Protein AF-A0A6G7ZK66-F1 (afdb_monomer_lite)

Organism: NCBI:txid2714944

Foldseek 3Di:
DDLVVLVVLLVVLCVQLVVDPDPVSNVVSVVSNVVSVVVNVCVVCVDPPPCPPPPPDPPPPDDDDDDD

Sequence (68 aa):
MDLNHLYHRHQIALHMAGKAGSEPGRAAHLALAEGYAAQIRAARNPAPAADRPDPGLVVAIRTVEIVA

Structure (mmCIF, N/CA/C/O backbone):
data_AF-A0A6G7ZK66-F1
#
_entry.id   AF-A0A6G7ZK66-F1
#
loop_
_atom_site.group_PDB
_atom_site.id
_atom_site.type_symbol
_atom_site.label_atom_id
_atom_site.label_alt_id
_atom_site.label_comp_id
_atom_site.label_asym_id
_atom_site.label_entity_id
_atom_site.label_seq_id
_atom_site.pdbx_PDB_ins_code
_atom_site.Cartn_x
_atom_site.Cartn_y
_atom_site.Cartn_z
_atom_site.occupancy
_atom_site.B_iso_or_equiv
_atom_site.auth_seq_id
_atom_site.auth_comp_id
_atom_site.auth_asym_id
_atom_site.auth_atom_id
_atom_site.pdbx_PDB_model_num
ATOM 1 N N . MET A 1 1 ? 11.927 5.128 -6.048 1.00 73.62 1 MET A N 1
ATOM 2 C CA . MET A 1 1 ? 11.883 4.734 -4.623 1.00 73.62 1 MET A CA 1
ATOM 3 C C . MET A 1 1 ? 12.184 3.248 -4.563 1.00 73.62 1 MET A C 1
ATOM 5 O O . MET A 1 1 ? 11.698 2.545 -5.440 1.00 73.62 1 MET A O 1
ATOM 9 N N . ASP A 1 2 ? 13.014 2.789 -3.625 1.00 91.06 2 ASP A N 1
ATOM 10 C CA . ASP A 1 2 ? 13.387 1.370 -3.564 1.00 91.06 2 ASP A CA 1
ATOM 11 C C . ASP A 1 2 ? 12.202 0.478 -3.159 1.00 91.06 2 ASP A C 1
ATOM 13 O O . ASP A 1 2 ? 11.299 0.900 -2.426 1.00 91.06 2 ASP A O 1
ATOM 17 N N . LEU A 1 3 ? 12.221 -0.766 -3.635 1.00 93.25 3 LEU A N 1
ATOM 18 C CA . LEU A 1 3 ? 11.165 -1.740 -3.411 1.00 93.25 3 LEU A CA 1
ATOM 19 C C . LEU A 1 3 ? 10.972 -2.049 -1.915 1.00 93.25 3 LEU A C 1
ATOM 21 O O . LEU A 1 3 ? 9.832 -2.185 -1.467 1.00 93.25 3 LEU A O 1
ATOM 25 N N . ASN A 1 4 ? 12.047 -2.079 -1.119 1.00 95.88 4 ASN A N 1
ATOM 26 C CA . ASN A 1 4 ? 11.965 -2.301 0.326 1.00 95.88 4 ASN A CA 1
ATOM 27 C C . ASN A 1 4 ? 11.201 -1.171 1.034 1.00 95.88 4 ASN A C 1
ATOM 29 O O . ASN A 1 4 ? 10.342 -1.413 1.883 1.00 95.88 4 ASN A O 1
ATOM 33 N N . HIS A 1 5 ? 11.448 0.080 0.635 1.00 96.06 5 HIS A N 1
ATOM 34 C CA . HIS A 1 5 ? 10.724 1.224 1.186 1.00 96.06 5 HIS A CA 1
ATOM 35 C C . HIS A 1 5 ? 9.224 1.151 0.869 1.00 96.06 5 HIS A C 1
ATOM 37 O O . HIS A 1 5 ? 8.392 1.415 1.739 1.00 96.06 5 HIS A O 1
ATOM 43 N N . LEU A 1 6 ? 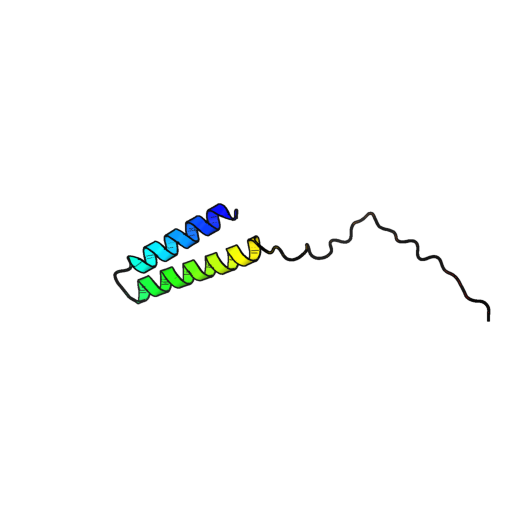8.865 0.764 -0.359 1.00 96.31 6 LEU A N 1
ATOM 44 C CA . LEU A 1 6 ? 7.465 0.609 -0.758 1.00 96.31 6 LEU A CA 1
ATOM 45 C C . LEU A 1 6 ? 6.755 -0.477 0.059 1.00 96.31 6 LEU A C 1
ATOM 47 O O . LEU A 1 6 ? 5.640 -0.247 0.529 1.00 96.31 6 LEU A O 1
ATOM 51 N N . TYR A 1 7 ? 7.407 -1.620 0.293 1.00 97.44 7 TYR A N 1
ATOM 52 C CA . TYR A 1 7 ? 6.861 -2.667 1.159 1.00 97.44 7 TYR A CA 1
ATOM 53 C C . TYR A 1 7 ? 6.672 -2.190 2.594 1.00 97.44 7 TYR A C 1
ATOM 55 O O . TYR A 1 7 ? 5.601 -2.392 3.168 1.00 97.44 7 TYR A O 1
ATOM 63 N N . HIS A 1 8 ? 7.666 -1.497 3.153 1.00 98.06 8 HIS A N 1
ATOM 64 C CA . HIS A 1 8 ? 7.565 -0.962 4.504 1.00 98.06 8 HIS A CA 1
ATOM 65 C C . HIS A 1 8 ? 6.369 -0.004 4.634 1.00 98.06 8 HIS A C 1
ATOM 67 O O . HIS A 1 8 ? 5.576 -0.112 5.576 1.00 98.06 8 HIS A O 1
ATOM 73 N N . A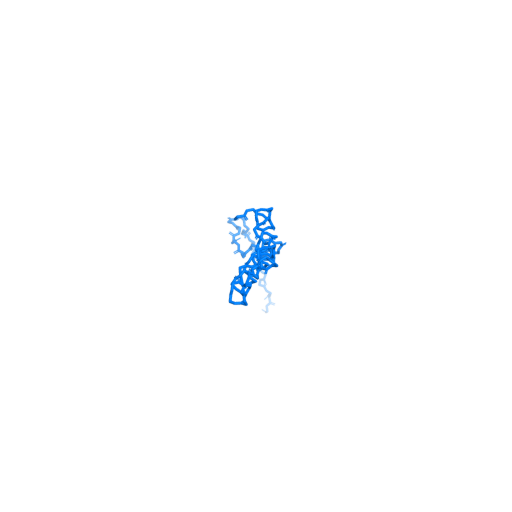RG A 1 9 ? 6.197 0.921 3.685 1.00 97.81 9 ARG A N 1
ATOM 74 C CA . ARG A 1 9 ? 5.081 1.879 3.694 1.00 97.81 9 ARG A CA 1
ATOM 75 C C . ARG A 1 9 ? 3.728 1.199 3.497 1.00 97.81 9 ARG A C 1
ATOM 77 O O . ARG A 1 9 ? 2.771 1.569 4.175 1.00 97.81 9 ARG A O 1
ATOM 84 N N . HIS A 1 10 ? 3.657 0.188 2.634 1.00 97.88 10 HIS A N 1
ATOM 85 C CA . HIS A 1 10 ? 2.457 -0.625 2.444 1.00 97.88 10 HIS A CA 1
ATOM 86 C C . HIS A 1 10 ? 2.036 -1.333 3.744 1.00 97.88 10 HIS A C 1
ATOM 88 O O . HIS A 1 10 ? 0.878 -1.238 4.148 1.00 97.88 10 HIS A O 1
ATOM 94 N N . GLN A 1 11 ? 2.981 -1.960 4.453 1.00 98.25 11 GLN A N 1
ATOM 95 C CA . GLN A 1 11 ? 2.718 -2.620 5.737 1.00 98.25 11 GLN A CA 1
ATOM 96 C C . GLN A 1 11 ? 2.256 -1.640 6.820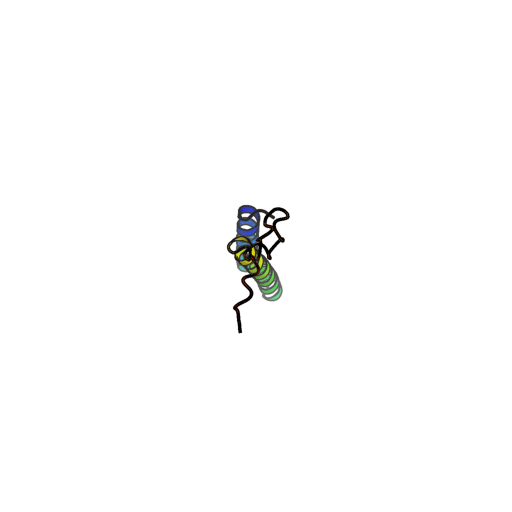 1.00 98.25 11 GLN A C 1
ATOM 98 O O . GLN A 1 11 ? 1.297 -1.935 7.533 1.00 98.25 11 GLN A O 1
ATOM 103 N N . ILE A 1 12 ? 2.883 -0.460 6.925 1.00 98.31 12 ILE A N 1
ATOM 104 C CA . ILE A 1 12 ? 2.432 0.582 7.861 1.00 98.31 12 ILE A CA 1
ATOM 105 C C . ILE A 1 12 ? 0.992 0.990 7.542 1.00 98.31 12 ILE A C 1
ATOM 107 O O . ILE A 1 12 ? 0.173 1.074 8.452 1.00 98.31 12 ILE A O 1
ATOM 111 N N . ALA A 1 13 ? 0.671 1.242 6.271 1.00 97.00 13 ALA A N 1
ATOM 112 C CA . 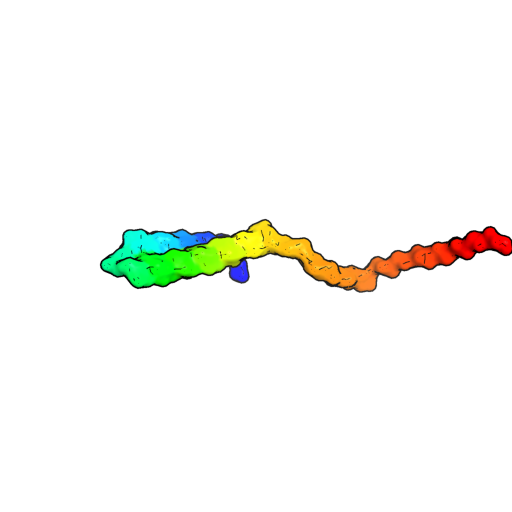ALA A 1 13 ? -0.665 1.675 5.877 1.00 97.00 13 ALA A CA 1
ATOM 113 C C . ALA A 1 13 ? -1.735 0.638 6.260 1.00 97.00 13 ALA A C 1
ATOM 115 O O . ALA A 1 13 ? -2.740 0.998 6.869 1.00 97.00 13 ALA A O 1
ATOM 116 N N . LEU A 1 14 ? -1.482 -0.652 6.013 1.00 98.44 14 LEU A N 1
ATOM 117 C CA . LEU A 1 14 ? -2.379 -1.732 6.439 1.00 98.44 14 LEU A CA 1
ATOM 118 C C . LEU A 1 14 ? -2.502 -1.829 7.965 1.00 98.44 14 LEU A C 1
ATOM 120 O O . LEU A 1 14 ? -3.605 -1.967 8.491 1.00 98.44 14 LEU A O 1
ATOM 124 N N . HIS A 1 15 ? -1.387 -1.712 8.689 1.00 98.12 15 HIS A N 1
ATOM 125 C CA . HIS A 1 15 ? -1.397 -1.729 10.150 1.00 98.12 15 HIS A CA 1
ATOM 126 C C . HIS A 1 15 ? -2.228 -0.572 10.727 1.00 98.12 15 HIS A C 1
ATOM 128 O O . HIS A 1 15 ? -3.021 -0.768 11.647 1.00 98.12 15 HIS A O 1
ATOM 134 N N . MET A 1 16 ? -2.093 0.627 10.157 1.00 97.94 16 MET A N 1
ATOM 135 C CA . MET A 1 16 ? -2.860 1.801 10.573 1.00 97.94 16 MET A CA 1
ATOM 136 C C . MET A 1 16 ? -4.340 1.691 10.206 1.00 97.94 16 MET A C 1
ATOM 138 O O . MET A 1 16 ? -5.177 2.099 11.005 1.00 97.94 16 MET A O 1
ATOM 142 N N . ALA A 1 17 ? -4.683 1.074 9.070 1.00 97.69 17 ALA A N 1
ATOM 143 C CA . ALA A 1 17 ? -6.073 0.767 8.732 1.00 97.69 17 ALA A CA 1
ATOM 144 C C . ALA A 1 17 ? -6.731 -0.130 9.795 1.00 97.69 17 ALA A C 1
ATOM 146 O O . ALA A 1 17 ? -7.857 0.135 10.204 1.00 97.69 17 ALA A O 1
ATOM 147 N N . GLY A 1 18 ? -6.013 -1.143 10.298 1.00 97.06 18 GLY A N 1
ATOM 148 C CA . GLY A 1 18 ? -6.497 -2.018 11.374 1.00 97.06 18 GLY A CA 1
ATOM 149 C C . GLY A 1 18 ? -6.624 -1.333 12.741 1.00 97.06 18 GLY A C 1
ATOM 150 O O . GLY A 1 18 ? -7.394 -1.789 13.581 1.00 97.06 18 GLY A O 1
ATOM 151 N N . LYS A 1 19 ? -5.894 -0.234 12.967 1.00 97.56 19 LYS A N 1
ATOM 152 C CA . LYS A 1 19 ? -5.940 0.562 14.208 1.00 97.56 19 LYS A CA 1
ATOM 153 C C . LYS A 1 19 ? -6.855 1.781 14.127 1.00 97.56 19 LYS A C 1
ATOM 155 O O . LYS A 1 19 ? -7.019 2.477 15.128 1.00 97.56 19 LYS A O 1
ATOM 160 N N . ALA A 1 20 ? -7.405 2.084 12.955 1.00 95.69 20 ALA A N 1
ATOM 161 C CA . ALA A 1 20 ? -8.248 3.250 12.774 1.00 95.69 20 ALA A CA 1
ATOM 162 C C . ALA A 1 20 ? -9.534 3.101 13.597 1.00 95.69 20 ALA A C 1
ATOM 164 O O . ALA A 1 20 ? -10.283 2.144 13.433 1.00 95.69 20 ALA A O 1
ATOM 165 N N . GLY A 1 21 ? -9.808 4.076 14.466 1.00 95.69 21 GLY A N 1
ATOM 166 C CA . GLY A 1 21 ? -11.028 4.106 15.279 1.00 95.69 21 GLY A CA 1
ATOM 167 C C . GLY A 1 21 ? -12.281 4.545 14.514 1.00 95.69 21 GLY A C 1
ATOM 168 O O . GLY A 1 21 ? -13.341 4.682 15.115 1.00 95.69 21 GLY A O 1
ATOM 169 N N . SER A 1 22 ? -12.167 4.821 13.212 1.00 96.31 22 SER A N 1
ATOM 170 C CA . SER A 1 22 ? -13.269 5.289 12.375 1.00 96.31 22 SER A CA 1
ATOM 171 C C . SER A 1 22 ? -13.199 4.698 10.969 1.00 96.31 22 SER A C 1
ATOM 173 O O . SER A 1 22 ? -12.116 4.496 10.413 1.00 96.31 22 SER A O 1
ATOM 175 N N . GLU A 1 23 ? -14.369 4.463 10.373 1.00 97.12 23 GLU A N 1
ATOM 176 C CA . GLU A 1 23 ? -14.488 3.967 8.996 1.00 97.12 23 GLU A CA 1
ATOM 177 C C . GLU A 1 23 ? -13.813 4.887 7.962 1.00 97.12 23 GLU A C 1
ATOM 179 O O . GLU A 1 23 ? -13.034 4.380 7.153 1.00 97.12 23 GLU A O 1
ATOM 184 N N . PRO A 1 24 ? -13.986 6.227 8.003 1.00 97.31 24 PRO A N 1
ATOM 185 C CA . PRO A 1 24 ? -13.271 7.115 7.086 1.00 97.31 24 PRO A CA 1
ATOM 186 C C . PRO A 1 24 ? -11.746 7.030 7.237 1.00 97.31 24 PRO A C 1
ATOM 188 O O . PRO A 1 24 ? -11.024 7.035 6.241 1.00 97.31 24 PRO A O 1
ATOM 191 N N . GLY A 1 25 ? -11.244 6.911 8.473 1.00 96.31 25 GLY A N 1
ATOM 192 C CA . GLY A 1 25 ? -9.813 6.752 8.736 1.00 96.31 25 GLY A CA 1
ATOM 193 C C . GLY A 1 25 ? -9.273 5.426 8.199 1.00 96.31 25 GLY A C 1
ATOM 194 O O . GLY A 1 25 ? -8.219 5.391 7.562 1.00 96.31 25 GLY A O 1
ATOM 195 N N . ARG A 1 26 ? -10.032 4.340 8.383 1.00 97.81 26 ARG A N 1
ATOM 196 C CA . ARG A 1 26 ? -9.712 3.027 7.816 1.00 97.81 26 ARG A CA 1
ATOM 197 C C . ARG A 1 26 ? -9.644 3.088 6.292 1.00 97.81 26 ARG A C 1
ATOM 199 O O . ARG A 1 26 ? -8.651 2.647 5.716 1.00 97.81 26 ARG A O 1
ATOM 206 N N . ALA A 1 27 ? -1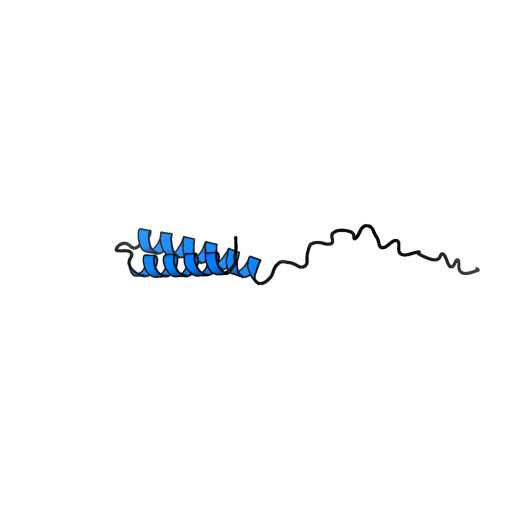0.652 3.678 5.650 1.00 98.06 27 ALA A N 1
ATOM 207 C CA . ALA A 1 27 ? -10.715 3.821 4.197 1.00 98.06 27 ALA A CA 1
ATOM 208 C C . ALA A 1 27 ? -9.530 4.630 3.642 1.00 98.06 27 ALA A C 1
ATOM 210 O O . ALA A 1 27 ? -8.911 4.219 2.662 1.00 98.06 27 ALA A O 1
ATOM 211 N N . ALA A 1 28 ? -9.151 5.728 4.302 1.00 97.88 28 ALA A N 1
ATOM 212 C CA . ALA A 1 28 ? -7.999 6.532 3.900 1.00 97.88 28 ALA A CA 1
ATOM 213 C C . ALA A 1 28 ? -6.682 5.734 3.947 1.00 97.88 28 ALA A C 1
ATOM 215 O O . ALA A 1 28 ? -5.877 5.792 3.016 1.00 97.88 28 ALA A O 1
ATOM 216 N N . HIS A 1 29 ? -6.463 4.949 5.004 1.00 97.81 29 HIS A N 1
ATOM 217 C CA . HIS A 1 29 ? -5.273 4.104 5.114 1.00 97.81 29 HIS A CA 1
ATOM 218 C C . HIS A 1 29 ? -5.254 2.957 4.094 1.00 97.81 29 HIS A C 1
ATOM 220 O O . HIS A 1 29 ? -4.189 2.634 3.566 1.00 97.81 29 HIS A O 1
ATOM 226 N N . LEU A 1 30 ? -6.414 2.383 3.765 1.00 98.19 30 LEU A N 1
ATOM 227 C CA . LEU A 1 30 ? -6.528 1.372 2.711 1.00 98.19 30 LEU A CA 1
ATOM 228 C C . LEU A 1 30 ? -6.212 1.953 1.328 1.00 98.19 30 LEU A C 1
ATOM 230 O O . LEU A 1 30 ? -5.412 1.366 0.603 1.00 98.19 30 LEU A O 1
ATOM 234 N N . ALA A 1 31 ? -6.723 3.143 1.005 1.00 98.00 31 ALA A N 1
ATOM 235 C CA . ALA A 1 31 ? -6.403 3.825 -0.251 1.00 98.00 31 ALA A CA 1
ATOM 236 C C . ALA A 1 31 ? -4.889 4.090 -0.396 1.00 98.00 31 ALA A C 1
ATOM 238 O O . ALA A 1 31 ? -4.311 3.918 -1.471 1.00 98.00 31 ALA A O 1
ATOM 239 N N . LEU A 1 32 ? -4.206 4.440 0.703 1.00 97.50 32 LEU A N 1
ATOM 240 C CA . LEU A 1 32 ? -2.742 4.550 0.713 1.00 97.50 32 LEU A CA 1
ATOM 241 C C . LEU A 1 32 ? -2.061 3.198 0.458 1.00 97.50 32 LEU A C 1
ATOM 243 O O . LEU A 1 32 ? -1.116 3.125 -0.331 1.00 97.50 32 LEU A O 1
ATOM 247 N N . ALA A 1 33 ? -2.527 2.126 1.104 1.00 98.19 33 ALA A N 1
ATOM 248 C CA . ALA A 1 33 ? -1.988 0.784 0.904 1.00 98.19 33 ALA A CA 1
ATOM 249 C C . ALA A 1 33 ? -2.127 0.326 -0.558 1.00 98.19 33 ALA A C 1
ATOM 251 O O . ALA A 1 33 ? -1.172 -0.230 -1.109 1.00 98.19 33 ALA A O 1
ATOM 252 N N . GLU A 1 34 ? -3.259 0.613 -1.202 1.00 97.94 34 GLU A N 1
ATOM 253 C CA . GLU A 1 34 ? -3.495 0.348 -2.625 1.00 97.94 34 GLU A CA 1
ATOM 254 C C . GLU A 1 34 ? -2.535 1.131 -3.529 1.00 97.94 34 GLU A C 1
ATOM 256 O O . GLU A 1 34 ? -1.939 0.556 -4.446 1.00 97.94 34 GLU A O 1
ATOM 261 N N . GLY A 1 35 ? -2.306 2.415 -3.234 1.00 97.56 35 GLY A N 1
ATOM 262 C CA . GLY A 1 35 ? -1.333 3.241 -3.951 1.00 97.56 35 GLY A CA 1
ATOM 263 C C . GLY A 1 35 ? 0.094 2.687 -3.868 1.00 97.56 35 GLY A C 1
ATOM 264 O O . GLY A 1 35 ? 0.818 2.664 -4.868 1.00 97.56 35 GLY A O 1
ATOM 265 N N . TYR A 1 36 ? 0.502 2.173 -2.704 1.00 97.69 36 TYR A N 1
ATOM 266 C CA . TYR A 1 36 ? 1.787 1.483 -2.568 1.00 97.69 36 TYR A CA 1
ATOM 267 C C . TYR A 1 36 ? 1.805 0.140 -3.308 1.00 97.69 36 TYR A C 1
ATOM 269 O O . TYR A 1 36 ? 2.798 -0.175 -3.959 1.00 97.69 36 TYR A O 1
ATOM 277 N N . ALA A 1 37 ? 0.710 -0.625 -3.297 1.00 96.81 37 ALA A N 1
ATOM 278 C CA . ALA A 1 37 ? 0.612 -1.886 -4.034 1.00 96.81 37 ALA A CA 1
ATOM 279 C C . ALA A 1 37 ? 0.724 -1.686 -5.557 1.00 96.81 37 ALA A C 1
ATOM 281 O O . ALA A 1 37 ? 1.347 -2.493 -6.251 1.00 96.81 37 ALA A O 1
ATOM 282 N N . ALA A 1 38 ? 0.166 -0.600 -6.100 1.00 95.81 38 ALA A N 1
ATOM 283 C CA . ALA A 1 38 ? 0.350 -0.222 -7.501 1.00 95.81 38 ALA A CA 1
ATOM 284 C C . ALA A 1 38 ? 1.827 0.060 -7.827 1.00 95.81 38 ALA A C 1
ATOM 286 O O . ALA A 1 38 ? 2.358 -0.485 -8.794 1.00 95.81 38 ALA A O 1
ATOM 287 N N . GLN A 1 39 ? 2.513 0.828 -6.978 1.00 94.94 39 GLN A N 1
ATOM 288 C CA . GLN A 1 39 ? 3.938 1.128 -7.149 1.00 94.94 39 GLN A CA 1
ATOM 289 C C . GLN A 1 39 ? 4.822 -0.119 -7.015 1.00 94.94 39 GLN A C 1
ATOM 291 O O . GLN A 1 39 ? 5.749 -0.291 -7.799 1.00 94.94 39 GLN A O 1
ATOM 296 N N . ILE A 1 40 ? 4.512 -1.026 -6.082 1.00 95.06 40 ILE A N 1
ATOM 297 C CA . ILE A 1 40 ? 5.202 -2.318 -5.936 1.00 95.06 40 ILE A CA 1
ATOM 298 C C . ILE A 1 40 ? 5.068 -3.142 -7.219 1.00 95.06 40 ILE A C 1
ATOM 300 O O . ILE A 1 40 ? 6.057 -3.689 -7.700 1.00 95.06 40 ILE A O 1
ATOM 304 N N . ARG A 1 41 ? 3.863 -3.224 -7.800 1.00 94.44 41 ARG A N 1
ATOM 305 C CA . ARG A 1 41 ? 3.642 -3.944 -9.065 1.00 94.44 41 ARG A CA 1
ATOM 306 C C . ARG A 1 41 ? 4.468 -3.347 -10.204 1.00 94.44 41 ARG A C 1
ATOM 308 O O . ARG A 1 41 ? 5.139 -4.100 -10.902 1.00 94.44 41 ARG A O 1
ATOM 315 N N . ALA A 1 42 ? 4.474 -2.021 -10.335 1.00 91.62 42 ALA A N 1
ATOM 316 C CA . ALA A 1 42 ? 5.270 -1.323 -11.343 1.00 91.62 42 ALA A CA 1
ATOM 317 C C . ALA A 1 42 ? 6.784 -1.521 -11.144 1.00 91.62 42 ALA A C 1
ATOM 319 O O . ALA A 1 42 ? 7.516 -1.705 -12.108 1.00 91.62 42 ALA A O 1
ATOM 320 N N . ALA A 1 43 ? 7.259 -1.532 -9.897 1.00 90.69 43 ALA A N 1
ATOM 321 C CA . ALA A 1 43 ? 8.672 -1.729 -9.581 1.00 90.69 43 ALA A CA 1
ATOM 322 C C . ALA A 1 43 ? 9.139 -3.186 -9.755 1.00 90.69 43 ALA A C 1
ATOM 324 O O . ALA A 1 43 ? 10.299 -3.420 -10.076 1.00 90.69 43 ALA A O 1
ATOM 325 N N . ARG A 1 44 ? 8.255 -4.173 -9.547 1.00 89.38 44 ARG A N 1
ATOM 326 C CA . ARG A 1 44 ? 8.556 -5.604 -9.757 1.00 89.38 44 ARG A CA 1
ATOM 327 C C . ARG A 1 44 ? 8.560 -6.010 -11.221 1.00 89.38 44 ARG A C 1
ATOM 329 O O . ARG A 1 44 ? 9.261 -6.946 -11.584 1.00 89.38 44 ARG A O 1
ATOM 336 N N . ASN A 1 45 ? 7.736 -5.352 -12.022 1.00 85.00 45 ASN A N 1
ATOM 337 C CA . ASN A 1 45 ? 7.673 -5.553 -13.455 1.00 85.00 45 ASN A CA 1
ATOM 338 C C . ASN A 1 45 ? 7.936 -4.206 -14.122 1.00 85.00 45 ASN A C 1
ATOM 340 O O . ASN A 1 45 ? 6.985 -3.589 -14.618 1.00 85.00 45 ASN A O 1
ATOM 344 N N . PRO A 1 46 ? 9.187 -3.703 -14.073 1.00 68.19 46 PRO A N 1
ATOM 345 C CA . PRO A 1 46 ? 9.520 -2.553 -14.886 1.00 68.19 46 PRO A CA 1
ATOM 346 C C . PRO A 1 46 ? 9.194 -2.974 -16.316 1.00 68.19 46 PRO A C 1
ATOM 348 O O . PRO A 1 46 ? 9.677 -4.011 -16.773 1.00 68.19 46 PRO A O 1
ATOM 351 N N . ALA A 1 47 ? 8.309 -2.232 -16.987 1.00 63.97 47 ALA A N 1
ATOM 352 C CA . ALA A 1 47 ? 8.060 -2.456 -18.404 1.00 63.97 47 ALA A CA 1
ATOM 353 C C . ALA A 1 47 ? 9.416 -2.638 -19.109 1.00 63.97 47 ALA A C 1
ATOM 355 O O . ALA A 1 47 ? 10.376 -1.961 -18.707 1.00 63.97 47 ALA A O 1
ATOM 356 N N . PRO A 1 48 ? 9.526 -3.543 -20.104 1.00 57.00 48 PRO A N 1
ATOM 357 C CA . PRO A 1 48 ? 10.748 -3.637 -20.889 1.00 57.00 48 PRO A CA 1
ATOM 358 C C . PRO A 1 48 ? 11.101 -2.216 -21.304 1.00 57.00 48 PRO A C 1
ATOM 360 O O . PRO A 1 48 ? 10.217 -1.498 -21.781 1.00 57.00 48 PRO A O 1
ATOM 363 N N . ALA A 1 49 ? 12.326 -1.791 -20.968 1.00 59.84 49 ALA A N 1
ATOM 364 C CA . ALA A 1 49 ? 12.787 -0.430 -21.186 1.00 59.84 49 ALA A CA 1
ATOM 365 C C . ALA A 1 49 ? 12.343 -0.033 -22.590 1.00 59.84 49 ALA A C 1
ATOM 367 O O . ALA A 1 49 ? 12.747 -0.692 -23.547 1.00 59.84 49 ALA A O 1
ATOM 368 N N . ALA A 1 50 ? 11.413 0.926 -22.680 1.00 56.31 50 ALA A N 1
ATOM 369 C CA . ALA A 1 50 ? 10.872 1.361 -23.954 1.00 56.31 50 ALA A CA 1
ATOM 370 C C . ALA A 1 50 ? 12.065 1.622 -24.860 1.00 56.31 50 ALA A C 1
ATOM 372 O O . ALA A 1 50 ? 12.924 2.415 -24.472 1.00 56.31 50 ALA A O 1
ATOM 373 N N . ASP A 1 51 ? 12.116 0.857 -25.952 1.00 53.97 51 ASP A N 1
ATOM 374 C CA . ASP A 1 51 ? 13.135 0.821 -26.991 1.00 53.97 51 ASP A CA 1
ATOM 375 C C . ASP A 1 51 ? 13.884 2.153 -27.059 1.00 53.97 51 ASP A C 1
ATOM 377 O O . ASP A 1 51 ? 13.460 3.114 -27.704 1.00 53.97 51 ASP A O 1
ATOM 381 N N . ARG A 1 52 ? 14.963 2.262 -26.278 1.00 52.19 52 ARG A N 1
ATOM 382 C CA . ARG A 1 52 ? 15.914 3.342 -26.468 1.00 52.19 52 ARG A CA 1
ATOM 383 C C . ARG A 1 52 ? 16.668 2.869 -27.694 1.00 52.19 52 ARG A C 1
ATOM 385 O O . ARG A 1 52 ? 17.325 1.839 -27.561 1.00 52.19 52 ARG A O 1
ATOM 392 N N . PRO A 1 53 ? 16.581 3.549 -28.849 1.00 53.19 53 PRO A N 1
ATOM 393 C CA . PRO A 1 53 ? 17.373 3.141 -29.991 1.00 53.19 53 PRO A CA 1
ATOM 394 C C . PRO A 1 53 ? 18.829 3.134 -29.536 1.00 53.19 53 PRO A C 1
ATOM 396 O O . PRO A 1 53 ? 19.382 4.175 -29.169 1.00 53.19 53 PRO A O 1
ATOM 399 N N . ASP A 1 54 ? 19.402 1.936 -29.459 1.00 51.56 54 ASP A N 1
ATOM 400 C CA . ASP A 1 54 ? 20.811 1.735 -29.179 1.00 51.56 54 ASP A CA 1
ATOM 401 C C . ASP A 1 54 ? 21.565 2.500 -30.278 1.00 51.56 54 ASP A C 1
ATOM 403 O O . ASP A 1 54 ? 21.397 2.175 -31.458 1.00 51.56 54 ASP A O 1
ATOM 407 N N . PRO A 1 55 ? 22.374 3.529 -29.964 1.00 54.88 55 PRO A N 1
ATOM 408 C CA . PRO A 1 55 ? 23.027 4.355 -30.984 1.00 54.88 55 PRO A CA 1
ATOM 409 C C . PRO A 1 55 ? 24.112 3.601 -31.781 1.00 54.88 55 PRO A C 1
ATOM 411 O O . PRO A 1 55 ? 24.882 4.224 -32.508 1.00 54.88 55 PRO A O 1
ATOM 414 N N . GLY A 1 56 ? 24.203 2.274 -31.641 1.00 51.50 56 GLY A N 1
ATOM 415 C CA . GLY A 1 56 ? 25.263 1.439 -32.198 1.00 51.50 56 GLY A CA 1
ATOM 416 C C . GLY A 1 56 ? 24.836 0.378 -33.212 1.00 51.50 56 GLY A C 1
ATOM 417 O O . GLY A 1 56 ? 25.720 -0.288 -33.745 1.00 51.50 56 GLY A O 1
ATOM 418 N N . LEU A 1 57 ? 23.547 0.192 -33.520 1.00 53.19 57 LEU A N 1
ATOM 419 C CA . LEU A 1 57 ? 23.125 -0.874 -34.438 1.00 53.19 57 LEU A CA 1
ATOM 420 C C . LEU A 1 57 ? 22.670 -0.327 -35.798 1.00 53.19 57 LEU A C 1
ATOM 422 O O . LEU A 1 57 ? 21.490 -0.310 -36.136 1.00 53.19 57 LEU A O 1
ATOM 426 N N . VAL A 1 58 ? 23.641 0.092 -36.614 1.00 51.47 58 VAL A N 1
ATOM 427 C CA . VAL A 1 58 ? 23.437 0.279 -38.057 1.00 51.47 58 VAL A CA 1
ATOM 428 C C . VAL A 1 58 ? 23.335 -1.111 -38.692 1.00 51.47 58 VAL A C 1
ATOM 430 O O . VAL A 1 58 ? 24.335 -1.708 -39.087 1.00 51.47 58 VAL A O 1
ATOM 433 N N . VAL A 1 59 ? 22.125 -1.669 -38.759 1.00 53.47 59 VAL A N 1
ATOM 434 C CA . VAL A 1 59 ? 21.860 -2.862 -39.572 1.00 53.47 59 VAL A CA 1
ATOM 435 C C . VAL A 1 59 ? 21.953 -2.452 -41.037 1.00 53.47 59 VAL A C 1
ATOM 437 O O . VAL A 1 59 ? 21.091 -1.762 -41.577 1.00 53.47 59 VAL A O 1
ATOM 440 N N . ALA A 1 60 ? 23.043 -2.876 -41.671 1.00 53.53 60 ALA A N 1
ATOM 441 C CA . ALA A 1 60 ? 23.237 -2.820 -43.107 1.00 53.53 60 ALA A CA 1
ATOM 442 C C . ALA A 1 60 ? 22.150 -3.652 -43.803 1.00 53.53 60 ALA A C 1
ATOM 444 O O . ALA A 1 60 ? 22.250 -4.876 -43.899 1.00 53.53 60 ALA A O 1
ATOM 445 N N . ILE A 1 61 ? 21.113 -2.989 -44.309 1.00 58.03 61 ILE A N 1
ATOM 446 C CA . ILE A 1 61 ? 20.206 -3.606 -45.274 1.00 58.03 61 ILE A CA 1
ATOM 447 C C . ILE A 1 61 ? 20.983 -3.680 -46.591 1.00 58.03 61 ILE A C 1
ATOM 449 O O . ILE A 1 61 ? 21.166 -2.680 -47.282 1.00 58.03 61 ILE A O 1
ATOM 453 N N . ARG A 1 62 ? 21.512 -4.867 -46.909 1.00 52.91 62 ARG A N 1
ATOM 454 C CA . ARG A 1 62 ? 22.041 -5.160 -48.242 1.00 52.91 62 ARG A CA 1
ATOM 455 C C . ARG A 1 62 ? 20.881 -5.143 -49.233 1.00 52.91 62 ARG A C 1
ATOM 457 O O . ARG A 1 62 ? 20.019 -6.015 -49.186 1.00 52.91 62 ARG A O 1
ATOM 464 N N . THR A 1 63 ? 20.902 -4.179 -50.144 1.00 48.12 63 THR A N 1
ATOM 465 C CA . THR A 1 63 ? 20.160 -4.225 -51.402 1.00 48.12 63 THR A CA 1
ATOM 466 C C . THR A 1 63 ? 20.564 -5.484 -52.168 1.00 48.12 63 THR A C 1
ATOM 468 O O . THR A 1 63 ? 21.711 -5.617 -52.590 1.00 48.12 63 THR A O 1
ATOM 471 N N . VAL A 1 64 ? 19.627 -6.413 -52.340 1.00 55.66 64 VAL A N 1
ATOM 472 C CA . VAL A 1 64 ?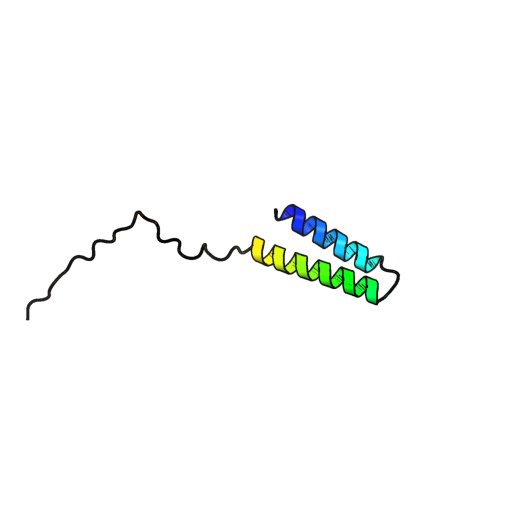 19.681 -7.423 -53.401 1.00 55.66 64 VAL A CA 1
ATOM 473 C C . VAL A 1 64 ? 18.539 -7.071 -54.341 1.00 55.66 64 VAL A C 1
ATOM 475 O O . VAL A 1 64 ? 17.391 -7.422 -54.082 1.00 55.66 64 VAL A O 1
ATOM 478 N N . GLU A 1 65 ? 18.841 -6.307 -55.390 1.00 57.88 65 GLU A N 1
ATOM 479 C CA . GLU A 1 65 ? 17.916 -6.158 -56.511 1.00 57.88 65 GLU A CA 1
ATOM 480 C C . GLU A 1 65 ? 17.888 -7.486 -57.269 1.00 57.88 65 GLU A C 1
ATOM 482 O O . GLU A 1 65 ? 18.909 -7.991 -57.739 1.00 57.88 65 GLU A O 1
ATOM 487 N N . ILE A 1 66 ? 16.701 -8.083 -57.306 1.00 53.28 66 ILE A N 1
ATOM 488 C CA . ILE A 1 66 ? 16.389 -9.276 -58.079 1.00 53.28 66 ILE A CA 1
ATOM 489 C C . ILE A 1 66 ? 16.205 -8.830 -59.532 1.00 53.28 66 ILE A C 1
ATOM 491 O O . ILE A 1 66 ? 15.396 -7.951 -59.819 1.00 53.28 66 ILE A O 1
ATOM 495 N N . VAL A 1 67 ? 16.980 -9.449 -60.420 1.00 47.41 67 VAL A N 1
ATOM 496 C CA . VAL A 1 67 ? 16.883 -9.351 -61.881 1.00 47.41 67 VAL A CA 1
ATOM 497 C C . VAL A 1 67 ? 15.466 -9.714 -62.337 1.00 47.41 67 VAL A C 1
ATOM 499 O O . VAL A 1 67 ? 14.956 -10.769 -61.953 1.00 47.41 67 VAL A O 1
ATOM 502 N N . ALA A 1 68 ? 14.873 -8.864 -63.175 1.00 55.62 68 ALA A N 1
ATOM 503 C CA . ALA A 1 68 ? 13.718 -9.173 -64.016 1.00 55.62 68 ALA A CA 1
ATOM 504 C C . ALA A 1 68 ? 14.112 -8.991 -65.485 1.00 55.62 68 ALA A C 1
ATOM 506 O O . ALA A 1 68 ? 14.844 -8.014 -65.769 1.00 55.62 68 ALA A O 1
#

Secondary structure (DSSP, 8-state):
--HHHHHHHHHHHHHHHHH-SSHHHHHHHHHHHHHHHHHHHHHHS---------TT--------PPP-

pLDDT: mean 81.91, std 19.78, range [47.41, 98.44]

Radius of gyration: 24.29 Å; chains: 1; bounding box: 40×16×79 Å